Protein AF-A0A6J4YTB2-F1 (afdb_monomer_lite)

pLDDT: mean 74.83, std 10.6, range [49.44, 86.56]

Sequence (43 aa):
MDGDPEISIGMHIFVGSKASWETIPEGVPQYEEGPPETKRKST

Secondary structure (DSSP, 8-state):
-----------EE-GGGS-TTPPPPTTS-EESSSS--------

Radius of gyration: 14.81 Å; chains: 1; bounding box: 24×26×48 Å

Structure (mmCIF, N/CA/C/O backbone):
data_AF-A0A6J4YTB2-F1
#
_entry.id   AF-A0A6J4YTB2-F1
#
loop_
_atom_site.group_PDB
_atom_site.id
_atom_site.type_symbol
_atom_site.label_atom_id
_atom_site.label_alt_id
_atom_site.label_comp_id
_atom_site.label_asym_id
_atom_site.label_entity_id
_atom_site.label_seq_id
_atom_site.pdbx_PDB_ins_code
_atom_site.Cartn_x
_atom_site.Cartn_y
_atom_site.Cartn_z
_atom_site.occupancy
_atom_site.B_iso_or_equiv
_atom_site.auth_seq_id
_atom_site.auth_comp_id
_atom_site.auth_asym_id
_atom_site.auth_atom_id
_atom_site.pdbx_PDB_model_num
ATOM 1 N N . MET A 1 1 ? 16.088 -9.322 -26.533 1.00 49.44 1 MET A N 1
ATOM 2 C CA . MET A 1 1 ? 15.452 -10.307 -25.632 1.00 49.44 1 MET A CA 1
ATOM 3 C C . MET A 1 1 ? 15.273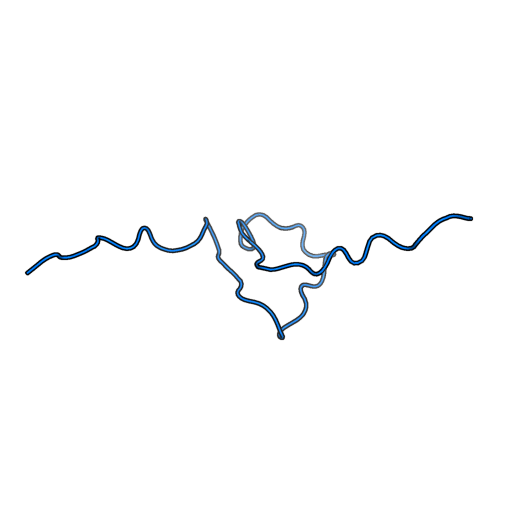 -9.550 -24.350 1.00 49.44 1 MET A C 1
ATOM 5 O O . MET A 1 1 ? 16.168 -9.509 -23.519 1.00 49.44 1 MET A O 1
ATOM 9 N N . ASP A 1 2 ? 14.164 -8.845 -24.289 1.00 61.84 2 ASP A N 1
ATOM 10 C CA . ASP A 1 2 ? 13.893 -7.844 -23.280 1.00 61.84 2 ASP A CA 1
ATOM 11 C C . ASP A 1 2 ? 12.663 -8.417 -22.612 1.00 61.84 2 ASP A C 1
ATOM 13 O O . ASP A 1 2 ? 11.542 -8.158 -23.029 1.00 61.84 2 ASP A O 1
ATOM 17 N N . GLY A 1 3 ? 12.913 -9.403 -21.745 1.00 54.94 3 GLY A N 1
ATOM 18 C CA . GLY A 1 3 ? 11.853 -10.067 -21.010 1.00 54.94 3 GLY A CA 1
ATOM 19 C C . GLY A 1 3 ? 11.144 -8.994 -20.217 1.00 54.94 3 GLY A C 1
ATOM 20 O O . GLY A 1 3 ? 11.762 -8.408 -19.327 1.00 54.94 3 GLY A O 1
ATOM 21 N N . ASP A 1 4 ? 9.901 -8.708 -20.600 1.00 64.00 4 ASP A N 1
ATOM 22 C CA . ASP A 1 4 ? 9.010 -7.827 -19.873 1.00 64.00 4 ASP A CA 1
ATOM 23 C C . ASP A 1 4 ? 9.072 -8.261 -18.412 1.00 64.00 4 ASP A C 1
ATOM 25 O O . ASP A 1 4 ? 8.681 -9.390 -18.090 1.00 64.00 4 ASP A O 1
ATOM 29 N N . PRO A 1 5 ? 9.657 -7.448 -17.522 1.00 65.69 5 PRO A N 1
ATOM 30 C CA . PRO A 1 5 ? 9.666 -7.823 -16.133 1.00 65.69 5 PRO A CA 1
ATOM 31 C C . PRO A 1 5 ? 8.188 -7.805 -15.741 1.00 65.69 5 PRO A C 1
ATOM 33 O O . PRO A 1 5 ? 7.524 -6.778 -15.885 1.00 65.69 5 PRO A O 1
ATOM 36 N N . GLU A 1 6 ? 7.655 -8.958 -15.331 1.00 67.12 6 GLU A N 1
ATOM 37 C CA . GLU A 1 6 ? 6.281 -9.126 -14.841 1.00 67.12 6 GLU A CA 1
ATOM 38 C C . GLU A 1 6 ? 6.118 -8.375 -13.506 1.00 67.12 6 GLU A C 1
ATOM 40 O O . GLU A 1 6 ? 5.863 -8.947 -12.446 1.00 67.12 6 GLU A O 1
ATOM 45 N N . ILE A 1 7 ? 6.342 -7.062 -13.528 1.00 67.94 7 ILE A N 1
ATOM 46 C CA . ILE A 1 7 ? 6.250 -6.170 -12.385 1.00 67.94 7 ILE A CA 1
ATOM 47 C C . ILE A 1 7 ? 4.767 -5.889 -12.214 1.00 67.94 7 ILE A C 1
ATOM 49 O O . ILE A 1 7 ? 4.220 -4.910 -12.718 1.00 67.94 7 ILE A O 1
ATOM 53 N N . SER A 1 8 ? 4.103 -6.796 -11.508 1.00 70.69 8 SER A N 1
ATOM 54 C CA . SER A 1 8 ? 2.742 -6.582 -11.049 1.00 70.69 8 SER A CA 1
ATOM 55 C C . SER A 1 8 ? 2.786 -5.696 -9.808 1.00 70.69 8 SER A C 1
ATOM 57 O O . SER A 1 8 ? 3.371 -6.068 -8.788 1.00 70.69 8 SER A O 1
ATOM 59 N N . ILE A 1 9 ? 2.166 -4.516 -9.877 1.00 74.12 9 ILE A N 1
ATOM 60 C CA . ILE A 1 9 ? 1.980 -3.669 -8.695 1.00 74.12 9 ILE A CA 1
ATOM 61 C C . ILE A 1 9 ? 1.170 -4.458 -7.655 1.00 74.12 9 ILE A C 1
ATOM 63 O O . ILE A 1 9 ? 0.060 -4.909 -7.930 1.00 74.12 9 ILE A O 1
ATOM 67 N N . GLY A 1 10 ? 1.729 -4.611 -6.452 1.00 76.56 10 GLY A N 1
ATOM 68 C CA . GLY A 1 10 ? 1.047 -5.255 -5.326 1.00 76.56 10 GLY A CA 1
ATOM 69 C C . GLY A 1 10 ? 0.192 -4.300 -4.486 1.00 76.56 10 GLY A C 1
ATOM 70 O O . GLY A 1 10 ? -0.797 -4.728 -3.900 1.00 76.56 10 GLY A O 1
ATOM 71 N N . MET A 1 11 ? 0.562 -3.015 -4.415 1.00 81.56 11 MET A N 1
ATOM 72 C CA . MET A 1 11 ? -0.203 -1.954 -3.745 1.00 81.56 11 MET A CA 1
ATOM 73 C C . MET A 1 11 ? 0.293 -0.562 -4.155 1.00 81.56 11 MET A C 1
ATOM 75 O O . MET A 1 11 ? 1.472 -0.388 -4.465 1.00 81.56 11 MET A O 1
ATOM 79 N N . HIS A 1 12 ? -0.585 0.437 -4.079 1.00 83.31 12 HIS A N 1
ATOM 80 C CA . HIS A 1 12 ? -0.223 1.848 -4.164 1.00 83.31 12 HIS A CA 1
ATOM 81 C C . HIS A 1 12 ? -0.225 2.463 -2.768 1.00 83.31 12 HIS A C 1
ATOM 83 O O . HIS A 1 12 ? -1.245 2.468 -2.089 1.00 83.31 12 HIS A O 1
ATOM 89 N N . ILE A 1 13 ? 0.914 3.001 -2.349 1.00 85.69 13 ILE A N 1
ATOM 90 C CA . ILE A 1 13 ? 1.067 3.763 -1.107 1.00 85.69 13 ILE A CA 1
ATOM 91 C C . ILE A 1 13 ? 1.287 5.238 -1.454 1.00 85.69 13 ILE A C 1
ATOM 93 O O . ILE A 1 13 ? 1.811 5.535 -2.525 1.00 85.69 13 ILE A O 1
ATOM 97 N N . PHE A 1 14 ? 0.893 6.151 -0.567 1.00 84.12 14 PHE A N 1
ATOM 98 C CA . PHE A 1 14 ? 0.970 7.602 -0.779 1.00 84.12 14 PHE A CA 1
ATOM 99 C C . PHE A 1 14 ? 0.063 8.156 -1.888 1.00 84.12 14 PHE A C 1
ATOM 101 O O . PHE A 1 14 ? 0.398 9.146 -2.540 1.00 84.12 14 PHE A O 1
ATOM 108 N N . VAL A 1 15 ? -1.113 7.552 -2.098 1.00 82.38 15 VAL A N 1
ATOM 109 C CA . VAL A 1 15 ? -2.052 8.005 -3.143 1.00 82.38 15 VAL A CA 1
ATOM 110 C C . VAL A 1 15 ? -2.591 9.418 -2.897 1.00 82.38 15 VAL A C 1
ATOM 112 O O . VAL A 1 15 ? -2.938 10.100 -3.856 1.00 82.38 15 VAL A O 1
ATOM 115 N N . GLY A 1 16 ? -2.588 9.888 -1.643 1.00 81.06 16 GLY A N 1
ATOM 116 C CA . GLY A 1 16 ? -2.993 11.251 -1.277 1.00 81.06 16 GLY A CA 1
ATOM 117 C C . GLY 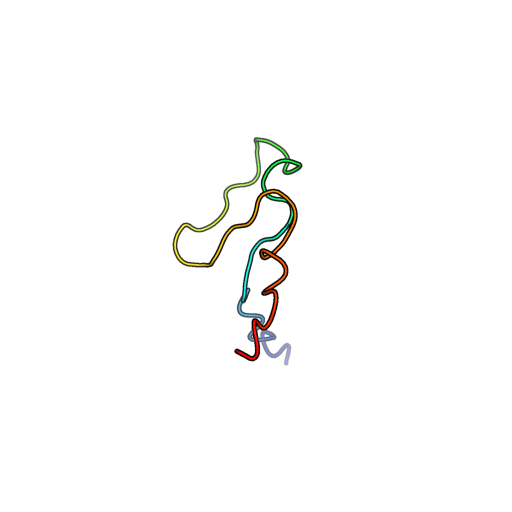A 1 16 ? -1.998 12.337 -1.707 1.00 81.06 16 GLY A C 1
ATOM 118 O O . GLY A 1 16 ? -2.388 13.484 -1.906 1.00 81.06 16 GLY A O 1
ATOM 119 N N . SER A 1 17 ? -0.729 11.976 -1.925 1.00 83.94 17 SER A N 1
ATOM 120 C CA . SER A 1 17 ? 0.328 12.888 -2.400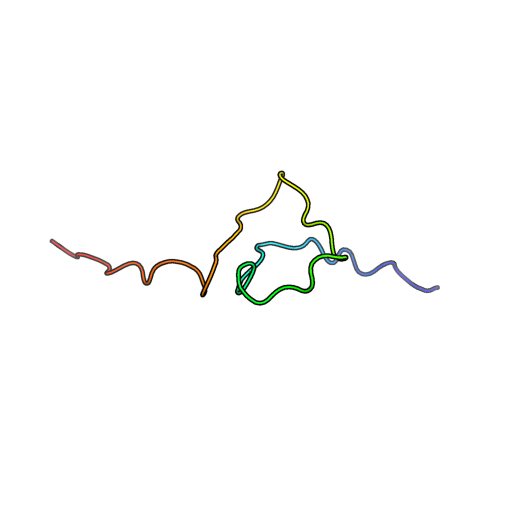 1.00 83.94 17 SER A CA 1
ATOM 121 C C . SER A 1 17 ? 0.591 12.764 -3.904 1.00 83.94 17 SER A C 1
ATOM 123 O O . SER A 1 17 ? 1.573 13.301 -4.420 1.00 83.94 17 SER A O 1
ATOM 125 N N . LYS A 1 18 ? -0.260 12.024 -4.620 1.00 81.88 18 LYS A N 1
ATOM 126 C CA . LYS A 1 18 ? -0.105 11.766 -6.047 1.00 81.88 18 LYS A CA 1
ATOM 127 C C . LYS A 1 18 ? -0.538 12.974 -6.870 1.00 81.88 18 LYS A C 1
ATOM 129 O O . LYS A 1 18 ? -1.476 13.692 -6.531 1.00 81.88 18 LYS A O 1
ATOM 134 N N . ALA A 1 19 ? 0.148 13.190 -7.985 1.00 81.12 19 ALA A N 1
ATOM 135 C CA . ALA A 1 19 ? -0.211 14.260 -8.895 1.00 81.12 19 ALA A CA 1
ATOM 136 C C . ALA A 1 19 ? -1.547 13.953 -9.594 1.00 81.12 19 ALA A C 1
ATOM 138 O O . ALA A 1 19 ? -1.775 12.832 -10.043 1.00 81.12 19 ALA A O 1
ATOM 139 N N . SER A 1 20 ? -2.421 14.955 -9.729 1.00 76.50 20 SER A N 1
ATOM 140 C CA . SER A 1 20 ? -3.805 14.779 -10.213 1.00 76.50 20 SER A CA 1
ATOM 141 C C . SER A 1 20 ? -3.931 14.232 -11.642 1.00 76.50 20 SER A C 1
ATOM 143 O O . SER A 1 20 ? -5.019 13.846 -12.053 1.00 76.50 20 SER A O 1
ATOM 145 N N . TRP A 1 21 ? -2.839 14.221 -12.409 1.00 83.62 21 TRP A N 1
ATOM 146 C CA . TRP A 1 21 ? -2.782 13.676 -13.766 1.00 83.62 21 TRP A CA 1
ATOM 147 C C . TRP A 1 21 ? -2.540 12.164 -13.809 1.00 83.62 21 TRP A C 1
ATOM 149 O O . TRP A 1 21 ? -2.659 11.557 -14.871 1.00 83.62 21 TRP A O 1
ATOM 159 N N . GLU A 1 22 ? -2.183 11.546 -12.686 1.00 78.94 22 GLU A N 1
ATOM 160 C CA . GLU A 1 22 ? -1.809 10.144 -12.652 1.00 78.94 22 GLU A CA 1
ATOM 161 C C . GLU A 1 22 ? -2.999 9.301 -12.150 1.00 78.94 22 GLU A C 1
ATOM 163 O O . GLU A 1 22 ? -3.482 9.458 -11.030 1.00 78.94 22 GLU A O 1
ATOM 168 N N . THR A 1 23 ? -3.507 8.405 -12.998 1.00 81.75 23 THR A N 1
ATOM 169 C CA . THR A 1 23 ? -4.658 7.539 -12.687 1.00 81.75 23 THR A CA 1
ATOM 170 C C . THR A 1 23 ? -4.179 6.241 -12.036 1.00 81.75 23 THR A C 1
ATOM 172 O O . THR A 1 23 ? -3.299 5.567 -12.569 1.00 81.75 23 THR A O 1
ATOM 175 N N . ILE A 1 24 ? -4.722 5.887 -10.867 1.00 81.69 24 ILE A N 1
ATOM 176 C CA . ILE A 1 24 ? -4.419 4.615 -10.193 1.00 81.69 24 ILE A CA 1
ATOM 177 C C . ILE A 1 24 ? -5.457 3.571 -10.612 1.00 81.69 24 ILE A C 1
ATOM 179 O O . ILE A 1 24 ? -6.650 3.861 -10.529 1.00 81.69 24 ILE A O 1
ATOM 183 N N . PRO A 1 25 ? -5.049 2.360 -11.021 1.00 80.31 25 PRO A N 1
ATOM 184 C CA . PRO A 1 25 ? -5.993 1.281 -11.280 1.00 80.31 25 PRO A CA 1
ATOM 185 C C . PRO A 1 25 ? -6.753 0.865 -10.008 1.00 80.31 25 PRO A C 1
ATOM 187 O O . PRO A 1 25 ? -6.165 0.600 -8.960 1.00 80.31 25 PRO A O 1
ATOM 190 N N . GLU A 1 26 ? -8.076 0.734 -10.113 1.00 76.94 26 GLU A N 1
ATOM 191 C CA . GLU A 1 26 ? -8.986 0.364 -9.010 1.00 76.94 26 GLU A CA 1
ATOM 192 C C . GLU A 1 26 ? -8.989 -1.146 -8.674 1.00 76.94 26 GLU A C 1
ATOM 194 O O . GLU A 1 26 ? -9.885 -1.645 -8.000 1.00 76.94 26 GLU A O 1
ATOM 199 N N . GLY A 1 27 ? -7.990 -1.898 -9.143 1.00 79.19 27 GLY A N 1
ATOM 200 C CA . GLY A 1 27 ? -7.878 -3.351 -8.939 1.00 79.19 27 GLY A CA 1
ATOM 201 C C . GLY A 1 27 ? -6.869 -3.774 -7.871 1.00 79.19 27 GLY A C 1
ATOM 202 O O . GLY A 1 27 ? -6.720 -4.963 -7.602 1.00 79.19 27 GLY A O 1
ATOM 203 N N . VAL A 1 28 ? -6.152 -2.818 -7.284 1.00 82.62 28 VAL A N 1
ATOM 204 C CA . VAL A 1 28 ? -5.055 -3.057 -6.340 1.00 82.62 28 VAL A CA 1
ATOM 205 C C . VAL A 1 28 ? -5.241 -2.197 -5.092 1.00 82.62 28 VAL A C 1
ATOM 207 O O . VAL A 1 28 ? -5.778 -1.094 -5.197 1.00 82.62 28 VAL A O 1
ATOM 210 N N . PRO A 1 29 ? -4.810 -2.664 -3.908 1.00 86.06 29 PRO A N 1
ATOM 211 C CA . PRO A 1 29 ? -4.933 -1.900 -2.672 1.00 86.06 29 PRO A CA 1
ATOM 212 C C . PRO A 1 29 ? -4.274 -0.524 -2.790 1.00 86.06 29 PRO A C 1
ATOM 214 O O . PRO A 1 29 ? -3.113 -0.420 -3.190 1.00 86.06 29 PRO A O 1
ATOM 217 N N . GLN A 1 30 ? -5.017 0.521 -2.432 1.00 86.12 30 GLN A N 1
ATOM 218 C CA . GLN A 1 30 ? -4.564 1.909 -2.442 1.00 86.12 30 GLN A CA 1
ATOM 219 C C . GLN A 1 30 ? -4.560 2.451 -1.012 1.00 86.12 30 GLN A C 1
ATOM 221 O O . GLN A 1 30 ? -5.519 2.251 -0.268 1.00 86.12 30 GLN A O 1
ATOM 226 N N . TYR A 1 31 ? -3.490 3.141 -0.632 1.00 86.56 31 TYR A N 1
ATOM 227 C CA . TYR A 1 31 ? -3.291 3.680 0.706 1.00 86.56 31 TYR A CA 1
ATOM 228 C C . TYR A 1 31 ? -2.817 5.128 0.636 1.00 86.56 31 TYR A C 1
ATOM 230 O O . TYR A 1 31 ? -1.845 5.430 -0.061 1.00 86.56 31 TYR A O 1
ATOM 238 N N . GLU A 1 32 ? -3.468 6.025 1.379 1.00 86.00 32 GLU A N 1
ATOM 239 C CA . GLU A 1 32 ? -3.140 7.459 1.376 1.00 86.00 32 GLU A CA 1
ATOM 240 C C . GLU A 1 32 ? -1.749 7.760 1.927 1.00 86.00 32 GLU A C 1
ATOM 242 O O . GLU A 1 32 ? -1.092 8.655 1.412 1.00 86.00 32 GLU A O 1
ATOM 247 N N . GLU A 1 33 ? -1.284 6.991 2.915 1.00 82.94 33 GLU A N 1
ATOM 248 C CA . GLU A 1 33 ? -0.001 7.209 3.608 1.00 82.94 33 GLU A CA 1
ATOM 249 C C . GLU A 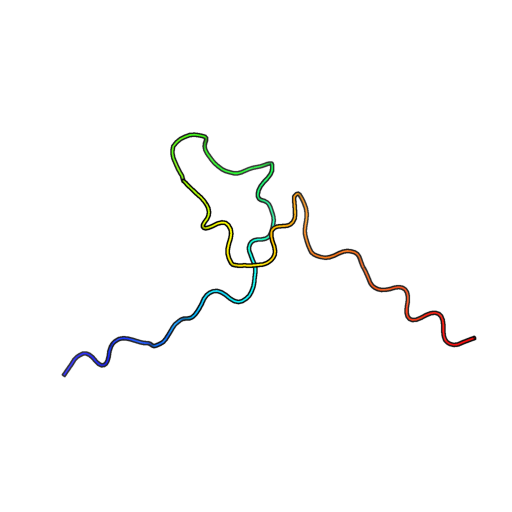1 33 ? 0.791 5.899 3.822 1.00 82.94 33 GLU A C 1
ATOM 251 O O . GLU A 1 33 ? 1.856 5.892 4.431 1.00 82.94 33 GLU A O 1
ATOM 256 N N . GLY A 1 34 ? 0.282 4.774 3.306 1.00 83.50 34 GLY A N 1
ATOM 257 C CA . GLY A 1 34 ? 0.833 3.429 3.520 1.00 83.50 34 GLY A CA 1
ATOM 258 C C . GLY A 1 34 ? -0.180 2.457 4.139 1.00 83.50 34 GLY A C 1
ATOM 259 O O . GLY A 1 34 ? -1.222 2.890 4.638 1.00 83.50 34 GLY A O 1
ATOM 260 N N . PRO A 1 35 ? 0.069 1.134 4.086 1.00 80.38 35 PRO A N 1
ATOM 261 C CA . PRO A 1 35 ? -0.805 0.160 4.725 1.00 80.38 35 PRO A CA 1
ATOM 262 C C . PRO A 1 35 ? -0.901 0.444 6.228 1.00 80.38 35 PRO A C 1
ATOM 264 O O . PRO A 1 35 ? 0.111 0.793 6.841 1.00 80.38 35 PRO A O 1
ATOM 267 N N . PRO A 1 36 ? -2.086 0.277 6.843 1.00 79.06 36 PRO A N 1
ATOM 268 C CA . PRO A 1 36 ? -2.218 0.448 8.280 1.00 79.06 36 PRO A CA 1
ATOM 269 C C . PRO A 1 36 ? -1.244 -0.507 8.967 1.00 79.06 36 PRO A C 1
ATOM 271 O O . PRO A 1 36 ? -1.232 -1.702 8.656 1.00 79.06 36 PRO A O 1
ATOM 274 N N . GLU A 1 37 ? -0.427 0.009 9.892 1.00 77.44 37 GLU A N 1
ATOM 275 C CA . GLU A 1 37 ? 0.402 -0.834 10.745 1.00 77.44 37 GLU A CA 1
ATOM 276 C C . GLU A 1 37 ? -0.529 -1.829 11.430 1.00 77.44 37 GLU 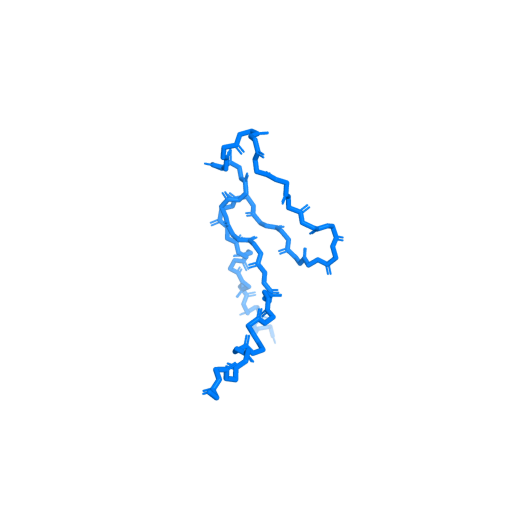A C 1
ATOM 278 O O . GLU A 1 37 ? -1.298 -1.478 12.332 1.00 77.44 37 GLU A O 1
ATOM 283 N N . THR A 1 38 ? -0.510 -3.078 10.960 1.00 62.81 3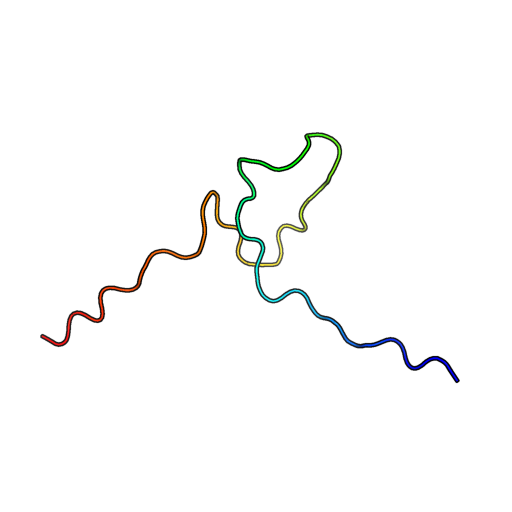8 THR A N 1
ATOM 284 C CA . THR A 1 38 ? -1.230 -4.151 11.622 1.00 62.81 38 THR A CA 1
ATOM 285 C C . THR A 1 38 ? -0.581 -4.284 12.986 1.00 62.81 38 THR A C 1
ATOM 287 O O . THR A 1 38 ? 0.477 -4.891 13.160 1.00 62.81 38 THR A O 1
ATOM 290 N N . LYS A 1 39 ? -1.184 -3.639 13.987 1.00 59.12 39 LYS A N 1
ATOM 291 C CA . LYS A 1 39 ? -0.946 -3.992 15.373 1.00 59.12 39 LYS A CA 1
ATOM 292 C C . LYS A 1 39 ? -1.382 -5.443 15.438 1.00 59.12 39 LYS A C 1
ATOM 294 O O . LYS A 1 39 ? -2.575 -5.715 15.555 1.00 59.12 39 LYS A O 1
ATOM 299 N N . ARG A 1 40 ? -0.422 -6.361 15.287 1.00 62.12 40 ARG A N 1
ATOM 300 C CA . ARG A 1 40 ? -0.561 -7.769 15.637 1.00 62.12 40 ARG A CA 1
ATOM 301 C C . ARG A 1 40 ? -0.970 -7.769 17.103 1.00 62.12 40 ARG A C 1
ATOM 303 O O . ARG A 1 40 ? -0.129 -7.783 17.994 1.00 62.12 40 ARG A O 1
ATOM 310 N N . LYS A 1 41 ? -2.269 -7.637 17.361 1.00 59.56 41 LYS A N 1
ATOM 311 C CA . LYS A 1 41 ? -2.854 -7.911 18.659 1.00 59.56 41 LYS A CA 1
ATOM 312 C C . LYS A 1 41 ? -2.783 -9.423 18.784 1.00 59.56 41 LYS A C 1
ATOM 314 O O . LYS A 1 41 ? -3.728 -10.123 18.444 1.00 59.56 41 LYS A O 1
ATOM 319 N N . SER A 1 42 ? -1.615 -9.905 19.196 1.00 53.91 42 SER A N 1
ATOM 320 C CA . SER A 1 42 ? -1.505 -11.170 19.902 1.00 53.91 42 SER A CA 1
ATOM 321 C C . SER A 1 42 ? -2.289 -10.974 21.194 1.00 53.91 42 SER A C 1
ATOM 323 O O . SER A 1 42 ? -1.775 -10.392 22.148 1.00 53.91 42 SER A O 1
ATOM 325 N N . THR A 1 43 ? -3.577 -11.307 21.144 1.00 53.31 43 THR A N 1
ATOM 326 C CA . THR A 1 43 ? -4.377 -11.548 22.341 1.00 53.31 43 THR A CA 1
ATOM 327 C C . THR A 1 43 ? -4.258 -13.003 22.742 1.00 53.31 43 THR A C 1
ATOM 329 O O . THR A 1 43 ? -4.004 -13.838 21.845 1.00 53.31 43 THR A O 1
#

Foldseek 3Di:
DCPPPPPDDQEAACPLVDDPVDDDDPPHHYYNHDDPPPPPPPD